Protein AF-A0A519KZJ2-F1 (afdb_monomer)

Mean predicted aligned error: 3.08 Å

Foldseek 3Di:
DDPDDDDDPVCVVVVVVVVVVVCVVCVVVVVCCVVCVVVPVCVPPDDDDDD

Structure (mmCIF, N/CA/C/O backbone):
data_AF-A0A519KZJ2-F1
#
_entry.id   AF-A0A519KZJ2-F1
#
loop_
_atom_site.group_PDB
_atom_site.id
_atom_site.type_symbol
_atom_site.label_atom_id
_atom_site.label_alt_id
_atom_site.label_comp_id
_atom_site.label_asym_id
_atom_site.label_entity_id
_atom_site.label_seq_id
_atom_site.pdbx_PDB_ins_code
_atom_site.Cartn_x
_atom_site.Cartn_y
_atom_site.Cartn_z
_atom_site.occupancy
_atom_site.B_iso_or_equiv
_atom_site.auth_seq_id
_atom_site.auth_comp_id
_atom_site.auth_asym_id
_atom_site.auth_atom_id
_atom_site.pdbx_PDB_m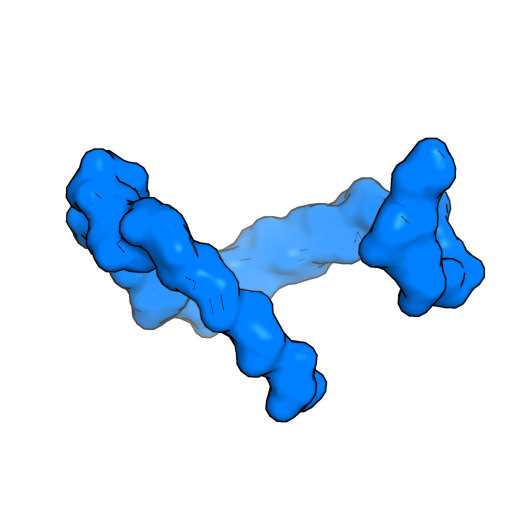odel_num
ATOM 1 N N . MET A 1 1 ? -10.358 -13.194 -15.232 1.00 53.12 1 MET A N 1
ATOM 2 C CA . MET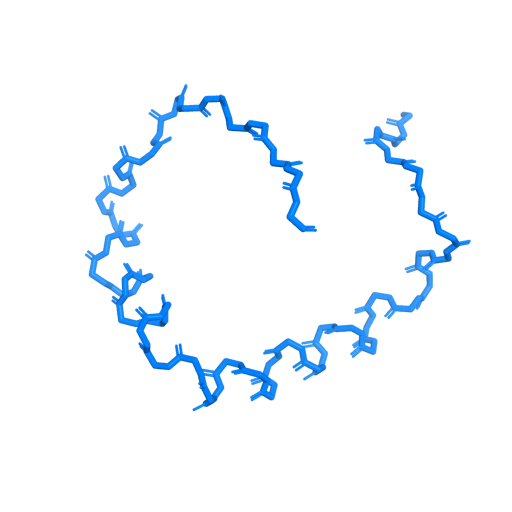 A 1 1 ? -9.890 -12.018 -15.990 1.00 53.12 1 MET A CA 1
ATOM 3 C C . MET A 1 1 ? -9.305 -11.072 -14.966 1.00 53.12 1 MET A C 1
ATOM 5 O O . MET A 1 1 ? -9.947 -10.867 -13.946 1.00 53.12 1 MET A O 1
ATOM 9 N N . THR A 1 2 ? -8.057 -10.653 -15.128 1.00 73.81 2 THR A N 1
ATOM 10 C CA . THR A 1 2 ? -7.374 -9.824 -14.130 1.00 73.81 2 THR A CA 1
ATOM 11 C C . THR A 1 2 ? -7.6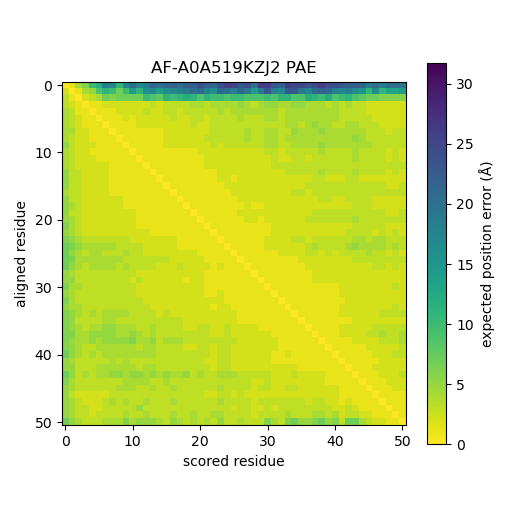80 -8.355 -14.414 1.00 73.81 2 THR A C 1
ATOM 13 O O . THR A 1 2 ? -7.340 -7.872 -15.488 1.00 73.81 2 THR A O 1
ATOM 16 N N . ASP A 1 3 ? -8.346 -7.666 -13.482 1.00 91.81 3 ASP A N 1
ATOM 17 C CA . ASP A 1 3 ? -8.789 -6.263 -13.613 1.00 91.81 3 ASP A CA 1
ATOM 18 C C . ASP A 1 3 ? -7.643 -5.257 -13.380 1.00 91.81 3 ASP A C 1
ATOM 20 O O . ASP A 1 3 ? -7.741 -4.333 -12.573 1.00 91.81 3 ASP A O 1
ATOM 24 N N . TYR A 1 4 ? -6.512 -5.436 -14.065 1.00 94.62 4 TYR A N 1
ATOM 25 C CA . TYR A 1 4 ? -5.418 -4.466 -14.058 1.00 94.62 4 TYR A CA 1
ATOM 26 C C . TYR A 1 4 ? -4.725 -4.395 -15.417 1.00 94.62 4 TYR A C 1
ATOM 28 O O . TYR A 1 4 ? -4.648 -5.376 -16.155 1.00 94.62 4 TYR A O 1
ATOM 36 N N . ILE A 1 5 ? -4.165 -3.226 -15.724 1.00 96.00 5 ILE A N 1
ATOM 37 C CA . ILE A 1 5 ? -3.301 -3.006 -16.885 1.00 96.00 5 ILE A CA 1
ATOM 38 C C . ILE A 1 5 ? -1.983 -2.455 -16.350 1.00 96.00 5 ILE A C 1
ATOM 40 O O . ILE A 1 5 ? -1.885 -1.285 -15.992 1.00 9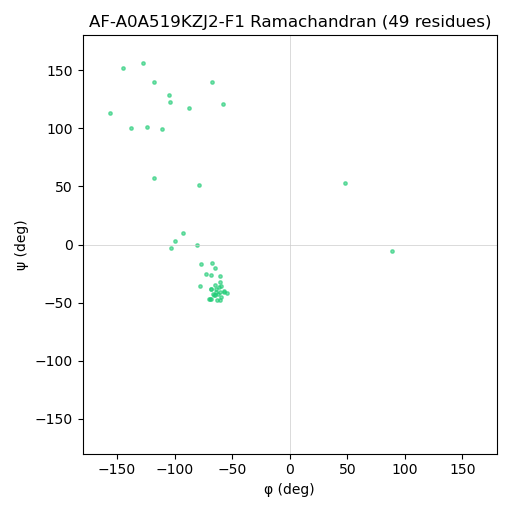6.00 5 ILE A O 1
ATOM 44 N N . VAL A 1 6 ? -0.980 -3.325 -16.252 1.00 95.69 6 VAL A N 1
ATOM 45 C CA . VAL A 1 6 ? 0.377 -2.988 -15.800 1.00 95.69 6 VAL A CA 1
ATOM 46 C C . VAL A 1 6 ? 1.385 -3.488 -16.825 1.00 95.69 6 VAL A C 1
ATOM 48 O O . VAL A 1 6 ? 1.096 -4.414 -17.579 1.00 95.69 6 VAL A O 1
ATOM 51 N N . ARG A 1 7 ? 2.573 -2.879 -16.863 1.00 97.62 7 ARG A N 1
ATOM 52 C CA . ARG A 1 7 ? 3.588 -3.198 -17.877 1.00 97.62 7 ARG A CA 1
ATOM 53 C C . ARG A 1 7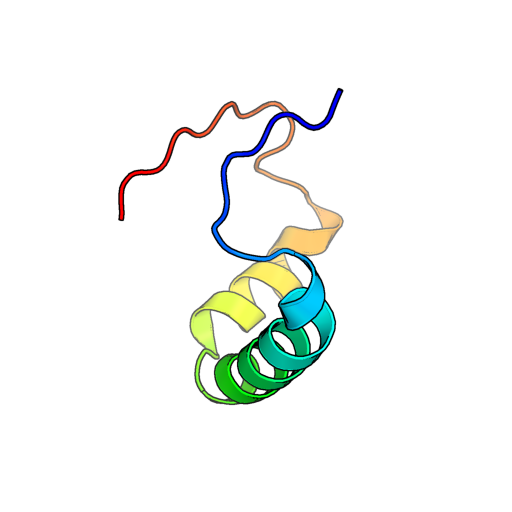 ? 4.093 -4.642 -17.786 1.00 97.62 7 ARG A C 1
ATOM 55 O O . ARG A 1 7 ? 4.207 -5.301 -18.809 1.00 97.62 7 ARG A O 1
ATOM 62 N N . ASP A 1 8 ? 4.442 -5.094 -16.583 1.00 97.44 8 ASP A N 1
ATOM 63 C CA . ASP A 1 8 ? 5.018 -6.420 -16.344 1.00 97.44 8 ASP A CA 1
ATOM 64 C C . ASP A 1 8 ? 4.760 -6.858 -14.896 1.00 97.44 8 ASP A C 1
ATOM 66 O O . ASP A 1 8 ? 5.270 -6.251 -13.954 1.00 97.44 8 ASP A O 1
ATOM 70 N N . ILE A 1 9 ? 3.948 -7.904 -14.720 1.00 96.44 9 ILE A N 1
ATOM 71 C CA . ILE A 1 9 ? 3.588 -8.438 -13.399 1.00 96.44 9 ILE A CA 1
ATOM 72 C C . ILE A 1 9 ? 4.708 -9.286 -12.775 1.00 96.44 9 ILE A C 1
ATOM 74 O O . ILE A 1 9 ? 4.708 -9.497 -11.563 1.00 96.44 9 ILE A O 1
ATOM 78 N N . SER A 1 10 ? 5.690 -9.743 -13.561 1.00 97.69 10 SER A N 1
ATOM 79 C CA . SER A 1 10 ? 6.788 -10.579 -13.054 1.00 97.69 10 SER A CA 1
ATOM 80 C C . SER A 1 10 ? 7.723 -9.835 -12.091 1.00 97.69 10 SER A C 1
ATOM 82 O O . SER A 1 10 ? 8.444 -10.457 -11.316 1.00 97.69 10 SER A O 1
ATOM 84 N N . LEU A 1 11 ? 7.667 -8.499 -12.076 1.00 98.38 11 LEU A N 1
ATOM 85 C CA . LEU A 1 11 ? 8.465 -7.641 -11.198 1.00 98.38 11 LEU A CA 1
ATOM 86 C C . LEU A 1 11 ? 7.906 -7.511 -9.768 1.00 98.38 11 LEU A C 1
ATOM 88 O O . LEU A 1 11 ? 8.507 -6.812 -8.951 1.00 98.38 11 LEU A O 1
ATOM 92 N N . ALA A 1 12 ? 6.781 -8.162 -9.447 1.00 98.12 12 ALA A N 1
ATOM 93 C CA . ALA A 1 12 ? 6.118 -8.043 -8.145 1.00 98.12 12 ALA A CA 1
ATOM 94 C C . ALA A 1 12 ? 7.048 -8.359 -6.958 1.00 98.12 12 ALA A C 1
ATOM 96 O O . ALA A 1 12 ? 7.058 -7.623 -5.973 1.00 98.12 12 ALA A O 1
ATOM 97 N N . ASP A 1 13 ? 7.883 -9.395 -7.068 1.00 98.56 13 ASP A N 1
ATOM 98 C CA . ASP A 1 13 ? 8.808 -9.788 -5.996 1.00 98.56 13 ASP A CA 1
ATOM 99 C C . ASP A 1 13 ? 9.855 -8.715 -5.701 1.00 98.56 13 ASP A C 1
ATOM 101 O O . ASP A 1 13 ? 10.209 -8.480 -4.545 1.00 98.56 13 ASP A O 1
ATOM 105 N N . PHE A 1 14 ? 10.355 -8.051 -6.744 1.00 98.50 14 PHE A N 1
ATOM 106 C CA . PHE A 1 14 ? 11.281 -6.938 -6.583 1.00 98.50 14 PHE A CA 1
ATOM 107 C C . PHE A 1 14 ? 10.569 -5.726 -5.973 1.00 98.50 14 PHE A C 1
ATOM 109 O O . PHE A 1 14 ? 11.049 -5.175 -4.985 1.00 98.50 14 PHE A O 1
ATOM 116 N N . GLY A 1 15 ? 9.384 -5.373 -6.483 1.00 98.38 15 GLY A N 1
ATOM 117 C CA . GLY A 1 15 ? 8.579 -4.275 -5.940 1.00 98.38 15 GLY A CA 1
ATOM 118 C C . GLY A 1 15 ? 8.239 -4.452 -4.456 1.00 98.38 15 GLY A C 1
ATOM 119 O O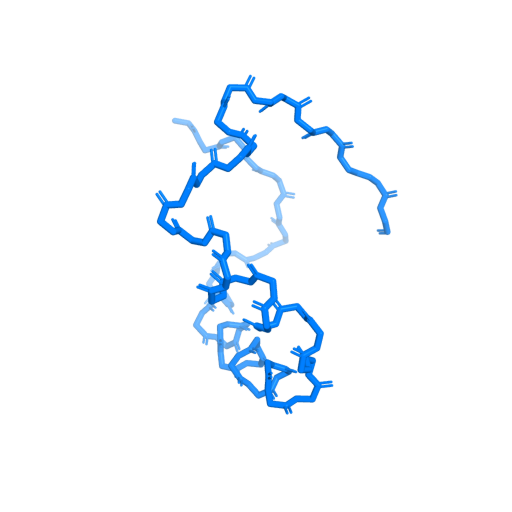 . GLY A 1 15 ? 8.335 -3.500 -3.688 1.00 98.38 15 GLY A O 1
ATOM 120 N N . ASN A 1 16 ? 7.927 -5.675 -4.018 1.00 98.38 16 ASN A N 1
ATOM 121 C CA . ASN A 1 16 ? 7.656 -5.966 -2.607 1.00 98.38 16 ASN A CA 1
ATOM 122 C C . ASN A 1 16 ? 8.883 -5.750 -1.704 1.00 98.38 16 ASN A C 1
ATOM 124 O O . ASN A 1 16 ? 8.727 -5.302 -0.568 1.00 98.38 16 ASN A O 1
ATOM 128 N N . LYS A 1 17 ? 10.100 -6.032 -2.191 1.00 98.50 17 LYS A N 1
ATOM 129 C CA . LYS A 1 17 ? 11.338 -5.752 -1.439 1.00 98.50 17 LYS A CA 1
ATOM 130 C C . LYS A 1 17 ? 11.561 -4.252 -1.274 1.00 98.50 17 LYS A C 1
ATOM 132 O O . LYS A 1 17 ? 11.883 -3.811 -0.176 1.00 98.50 17 LYS A O 1
ATOM 137 N N . GLU A 1 18 ? 11.334 -3.481 -2.333 1.00 98.56 18 GLU A N 1
ATOM 138 C CA . GLU A 1 18 ? 11.431 -2.019 -2.286 1.00 98.56 18 GLU A CA 1
ATOM 139 C C . GLU A 1 18 ? 10.383 -1.414 -1.340 1.00 98.56 18 GLU A C 1
ATOM 141 O O . GLU A 1 18 ? 10.714 -0.536 -0.549 1.00 98.56 18 GLU A O 1
ATOM 146 N N . ILE A 1 19 ? 9.143 -1.925 -1.345 1.00 98.31 19 ILE A N 1
ATOM 147 C CA . ILE A 1 19 ? 8.103 -1.507 -0.389 1.00 98.31 19 ILE A CA 1
ATOM 148 C C . ILE A 1 19 ? 8.549 -1.777 1.052 1.00 98.31 19 ILE A C 1
ATOM 150 O O . ILE A 1 19 ? 8.420 -0.894 1.893 1.00 98.31 19 ILE A O 1
ATOM 154 N N . ALA A 1 20 ? 9.114 -2.954 1.339 1.00 98.00 20 ALA A N 1
ATOM 155 C CA . ALA A 1 20 ? 9.582 -3.287 2.685 1.00 98.00 20 ALA A CA 1
ATOM 156 C C . ALA A 1 20 ? 10.697 -2.344 3.175 1.00 98.00 20 ALA A C 1
ATOM 158 O O . ALA A 1 20 ? 10.724 -1.988 4.351 1.00 98.00 20 ALA A O 1
ATOM 159 N N . ILE A 1 21 ? 11.593 -1.914 2.279 1.00 98.19 21 ILE A N 1
ATOM 160 C CA . ILE A 1 21 ? 12.604 -0.893 2.587 1.00 98.19 21 ILE A CA 1
ATOM 161 C C . ILE A 1 21 ? 11.929 0.468 2.801 1.00 98.19 21 ILE A C 1
ATOM 163 O O . ILE A 1 21 ? 12.202 1.136 3.790 1.00 98.19 21 ILE A O 1
ATOM 167 N N . ALA A 1 22 ? 11.007 0.874 1.926 1.00 98.44 22 ALA A N 1
ATOM 168 C CA . ALA A 1 22 ? 10.309 2.154 2.053 1.00 98.44 22 ALA A CA 1
ATOM 169 C C . ALA A 1 22 ? 9.522 2.270 3.371 1.00 98.44 22 ALA A C 1
ATOM 171 O O . ALA A 1 22 ? 9.481 3.342 3.970 1.00 98.44 22 ALA A O 1
ATOM 172 N N . GLU A 1 23 ? 8.938 1.178 3.869 1.00 98.38 23 GLU A N 1
ATOM 173 C CA . GLU A 1 23 ? 8.204 1.169 5.139 1.00 98.38 23 GLU A CA 1
ATOM 174 C C . GLU A 1 23 ? 9.071 1.564 6.348 1.00 98.38 23 GLU A C 1
ATOM 176 O O . GLU A 1 23 ? 8.532 2.141 7.298 1.00 98.38 23 GLU A O 1
ATOM 181 N N . THR A 1 24 ? 10.396 1.346 6.312 1.00 97.44 24 THR A N 1
ATOM 182 C CA . THR A 1 24 ? 11.297 1.805 7.389 1.00 97.44 24 THR A CA 1
ATOM 183 C C . THR A 1 24 ? 11.419 3.328 7.437 1.00 97.44 24 THR A C 1
ATOM 185 O O . THR A 1 24 ? 11.637 3.889 8.507 1.00 97.44 24 THR A O 1
ATOM 188 N N . GLU A 1 25 ? 11.209 3.997 6.301 1.00 97.88 25 GLU A N 1
ATOM 189 C CA . GLU A 1 25 ? 11.274 5.455 6.135 1.00 97.88 25 GLU A CA 1
ATOM 190 C C . GLU A 1 25 ? 9.884 6.124 6.136 1.00 97.88 25 GLU A C 1
ATOM 192 O O . GLU A 1 25 ? 9.767 7.340 5.978 1.00 97.88 25 GLU A O 1
ATOM 197 N N . MET A 1 26 ? 8.802 5.360 6.339 1.00 98.12 26 MET A N 1
ATOM 198 C CA . MET A 1 26 ? 7.418 5.864 6.344 1.00 98.12 26 MET A CA 1
ATOM 199 C C . MET A 1 26 ? 6.716 5.658 7.702 1.00 98.12 26 MET A C 1
ATOM 201 O O . MET A 1 26 ? 5.628 5.069 7.758 1.00 98.12 26 MET A O 1
ATOM 205 N N . PRO A 1 27 ? 7.263 6.177 8.821 1.00 97.56 27 PRO A N 1
ATOM 206 C CA . PRO A 1 27 ? 6.768 5.874 10.168 1.00 97.56 27 PRO A CA 1
ATOM 207 C C . PRO A 1 27 ? 5.307 6.287 10.389 1.00 97.56 27 PRO A C 1
ATOM 209 O O . PRO A 1 27 ? 4.576 5.604 11.102 1.00 97.56 27 PRO A O 1
ATOM 212 N N . GLY A 1 28 ? 4.846 7.365 9.742 1.00 98.25 28 GLY A N 1
ATOM 213 C CA . GLY A 1 28 ? 3.459 7.825 9.852 1.00 98.25 28 GLY A CA 1
ATOM 214 C C . GLY A 1 28 ? 2.441 6.831 9.282 1.00 98.25 28 GLY A C 1
ATOM 215 O O . GLY A 1 28 ? 1.427 6.553 9.919 1.00 98.25 28 GLY A O 1
ATOM 216 N N . LEU A 1 29 ? 2.720 6.239 8.114 1.00 98.00 29 LEU A N 1
ATOM 217 C CA . LEU A 1 29 ? 1.830 5.232 7.524 1.00 98.00 29 LEU A CA 1
ATOM 218 C C . LEU A 1 29 ? 1.822 3.943 8.348 1.00 98.00 29 LEU A C 1
ATOM 220 O O . LEU A 1 29 ? 0.767 3.331 8.527 1.00 98.00 29 LEU A O 1
ATOM 224 N N . MET A 1 30 ? 2.980 3.552 8.880 1.00 98.44 30 MET A N 1
ATOM 225 C CA . MET A 1 30 ? 3.096 2.353 9.709 1.00 98.44 30 MET A CA 1
ATOM 226 C C . MET A 1 30 ? 2.383 2.514 11.054 1.00 98.44 30 MET A C 1
ATOM 228 O O . MET A 1 30 ? 1.691 1.590 11.485 1.00 98.44 30 MET A O 1
ATOM 232 N N . ALA A 1 31 ? 2.454 3.698 11.669 1.00 98.50 31 ALA A N 1
ATOM 233 C CA . ALA A 1 31 ? 1.701 4.018 12.880 1.00 98.50 31 ALA A CA 1
ATOM 234 C C . ALA A 1 31 ? 0.182 3.916 12.652 1.00 98.50 31 ALA A C 1
ATOM 236 O O . ALA A 1 31 ? -0.504 3.232 13.411 1.00 98.50 31 ALA A O 1
ATOM 237 N N . LEU A 1 32 ? -0.336 4.501 11.563 1.00 98.38 32 LEU A N 1
ATOM 238 C CA . LEU A 1 32 ? -1.761 4.410 11.217 1.00 98.38 32 LEU A CA 1
ATOM 239 C C . LEU A 1 32 ? -2.217 2.960 10.998 1.00 98.38 32 LEU A C 1
ATOM 241 O O . LEU A 1 32 ? -3.301 2.577 11.443 1.00 98.38 32 LEU A O 1
ATOM 245 N N . ARG A 1 33 ? -1.396 2.132 10.337 1.00 98.06 33 ARG A N 1
ATOM 246 C CA . ARG A 1 33 ? -1.690 0.699 10.164 1.00 98.06 33 ARG A CA 1
ATOM 247 C C . ARG A 1 33 ? -1.760 -0.034 11.505 1.00 98.06 33 ARG A C 1
ATOM 249 O O . ARG A 1 33 ? -2.668 -0.842 11.688 1.00 98.06 33 ARG A O 1
ATOM 256 N N . ALA A 1 34 ? -0.836 0.244 12.427 1.00 98.06 34 ALA A N 1
ATOM 257 C CA . ALA A 1 34 ? -0.823 -0.376 13.751 1.00 98.06 34 ALA A CA 1
ATOM 258 C C . ALA A 1 34 ? -2.044 0.034 1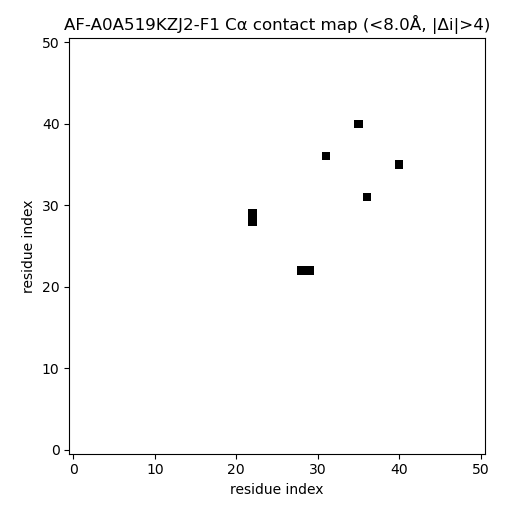4.593 1.00 98.06 34 ALA A C 1
ATOM 260 O O . ALA A 1 34 ? -2.674 -0.821 15.212 1.00 98.06 34 ALA A O 1
ATOM 261 N N . GLU A 1 35 ? -2.407 1.318 14.577 1.00 98.38 35 GLU A N 1
ATOM 262 C CA . GLU A 1 35 ? -3.522 1.863 15.361 1.00 98.38 35 GLU A CA 1
ATOM 263 C C . GLU A 1 35 ? -4.890 1.388 14.844 1.00 98.38 35 GLU A C 1
ATOM 265 O O . GLU A 1 35 ? -5.732 0.928 15.616 1.00 98.38 35 GLU A O 1
ATOM 270 N N . TYR A 1 36 ? -5.112 1.443 13.528 1.00 98.38 36 TYR A N 1
ATOM 271 C CA . TYR A 1 36 ? -6.434 1.211 12.933 1.00 98.38 36 TYR A CA 1
ATOM 272 C C . TYR A 1 36 ? -6.606 -0.169 12.287 1.00 98.38 36 TYR A C 1
ATOM 274 O O . TYR A 1 36 ? -7.707 -0.499 11.831 1.00 98.38 36 TYR A O 1
ATOM 282 N N . GLY A 1 37 ? -5.559 -0.999 12.269 1.00 97.81 37 GLY A N 1
ATOM 283 C CA . GLY A 1 37 ? -5.571 -2.317 11.631 1.00 97.81 37 GLY A CA 1
ATOM 284 C C . GLY A 1 37 ? -6.667 -3.246 12.160 1.00 97.81 37 GLY A C 1
ATOM 285 O O . GLY A 1 37 ? -7.337 -3.904 11.370 1.00 97.81 37 GLY A O 1
ATOM 286 N N . ALA A 1 38 ? -6.919 -3.262 13.470 1.00 98.00 38 ALA A N 1
ATOM 287 C CA . ALA A 1 38 ? -8.003 -4.061 14.052 1.00 98.00 38 ALA A CA 1
ATOM 288 C C . ALA A 1 38 ? -9.389 -3.415 13.865 1.00 98.00 38 ALA A C 1
ATOM 290 O O . ALA A 1 38 ? -10.376 -4.114 13.646 1.00 98.00 38 ALA A O 1
ATOM 291 N N . ALA A 1 39 ? -9.461 -2.082 13.931 1.00 98.38 39 ALA A N 1
ATOM 292 C CA . ALA A 1 39 ? -10.714 -1.332 13.848 1.00 98.38 39 ALA A CA 1
ATOM 293 C C . ALA A 1 39 ? -11.315 -1.311 12.433 1.00 98.38 39 ALA A C 1
ATOM 295 O O . ALA A 1 39 ? -12.527 -1.160 12.292 1.00 98.38 39 ALA A O 1
ATOM 296 N N . GLN A 1 40 ? -10.483 -1.472 11.393 1.00 97.69 40 GLN A N 1
ATOM 297 C CA . GLN A 1 40 ? -10.900 -1.483 9.984 1.00 97.69 40 GLN A CA 1
ATOM 298 C C . GLN A 1 40 ? -11.830 -0.297 9.628 1.00 97.69 40 GLN A C 1
ATOM 300 O O . GLN A 1 40 ? -12.910 -0.503 9.068 1.00 97.69 40 GLN A O 1
ATOM 305 N N . PRO A 1 41 ? -11.444 0.962 9.923 1.00 98.19 41 PRO A N 1
ATOM 306 C CA . PRO A 1 41 ? -12.347 2.116 9.828 1.00 98.19 41 PRO A CA 1
ATOM 307 C C . PRO A 1 41 ? -12.813 2.427 8.398 1.00 98.19 41 PRO A C 1
ATOM 309 O O . PRO A 1 41 ? -13.832 3.079 8.206 1.00 98.19 41 PRO A O 1
ATOM 312 N N . LEU A 1 42 ? -12.089 1.946 7.383 1.00 98.06 42 LEU A N 1
ATOM 313 C CA . LEU A 1 42 ? -12.421 2.137 5.969 1.00 98.06 42 LEU A CA 1
ATOM 314 C C . LEU A 1 42 ? -13.263 0.990 5.384 1.00 98.06 42 LEU A C 1
ATOM 316 O O . LEU A 1 42 ? -13.448 0.916 4.167 1.00 98.06 42 LEU A O 1
ATOM 320 N N . LYS A 1 43 ? -13.779 0.075 6.215 1.00 98.31 43 LYS A N 1
ATOM 321 C CA . LYS A 1 43 ? -14.593 -1.052 5.747 1.00 98.31 43 LYS A CA 1
ATOM 322 C C . LYS A 1 43 ? -15.825 -0.553 4.980 1.00 98.31 43 LYS A C 1
ATOM 324 O O . LYS A 1 43 ? -16.669 0.149 5.524 1.00 98.31 43 LYS A O 1
ATOM 329 N N . GLY A 1 44 ? -15.939 -0.962 3.715 1.00 98.06 44 GLY A N 1
ATOM 330 C CA . GLY A 1 44 ? -17.035 -0.578 2.816 1.00 98.06 44 GLY A CA 1
ATOM 331 C C . GLY A 1 44 ? -16.793 0.705 2.013 1.00 98.06 44 GLY A C 1
ATOM 332 O O . GLY A 1 44 ? -17.592 1.022 1.130 1.00 98.06 44 GLY A O 1
ATOM 333 N N . A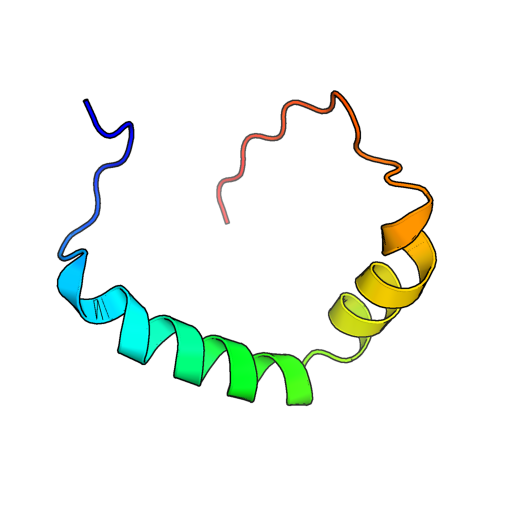LA A 1 45 ? -15.692 1.422 2.257 1.00 98.25 45 ALA A N 1
ATOM 334 C CA . ALA A 1 45 ? -15.312 2.567 1.439 1.00 98.25 45 ALA A CA 1
ATOM 335 C C . ALA A 1 45 ? -14.911 2.123 0.019 1.00 98.25 45 ALA A C 1
ATOM 337 O O . ALA A 1 45 ? -14.222 1.120 -0.165 1.00 98.25 45 ALA A O 1
ATOM 338 N N . ARG A 1 46 ? -15.321 2.893 -0.997 1.00 97.81 46 ARG A N 1
ATOM 339 C CA . ARG A 1 46 ? -14.903 2.725 -2.399 1.00 97.81 46 ARG A CA 1
ATOM 340 C C . ARG A 1 46 ? -14.026 3.911 -2.783 1.00 97.81 46 ARG A C 1
ATOM 342 O O . ARG A 1 46 ? -14.546 4.992 -3.041 1.00 97.81 46 ARG A O 1
ATOM 349 N N . ILE A 1 47 ? -12.711 3.715 -2.754 1.00 97.00 47 ILE A N 1
ATOM 350 C CA . ILE A 1 47 ? -11.712 4.775 -2.934 1.00 97.00 47 ILE A CA 1
ATOM 351 C C . ILE A 1 47 ? -11.130 4.667 -4.347 1.00 97.00 47 ILE A C 1
ATOM 353 O O . ILE A 1 47 ? -10.589 3.625 -4.704 1.00 97.00 47 ILE A O 1
ATOM 357 N N . ALA A 1 48 ? -11.233 5.736 -5.139 1.00 97.62 48 ALA A N 1
ATOM 358 C CA . ALA A 1 48 ? -10.539 5.876 -6.419 1.00 97.62 48 ALA A CA 1
ATOM 359 C C . ALA A 1 48 ? -9.371 6.856 -6.246 1.00 97.62 48 ALA A C 1
ATOM 361 O O . ALA A 1 48 ? -9.567 7.950 -5.719 1.00 97.62 48 ALA A O 1
ATOM 362 N N . GLY A 1 49 ? -8.165 6.459 -6.656 1.00 96.69 49 GLY A N 1
ATOM 363 C CA . GLY A 1 49 ? -6.946 7.254 -6.500 1.00 96.69 49 GLY A CA 1
ATOM 364 C C . GLY A 1 49 ? -6.314 7.619 -7.842 1.00 96.69 49 GLY A C 1
ATOM 365 O O . GLY A 1 49 ? -6.256 6.789 -8.744 1.00 96.69 49 GLY A O 1
ATOM 366 N N . SER A 1 50 ? -5.825 8.854 -7.944 1.00 96.19 50 SER A N 1
ATOM 367 C CA . SER A 1 50 ? -4.950 9.352 -9.011 1.00 96.19 50 SER A CA 1
ATOM 368 C C . SER A 1 50 ? -3.888 10.210 -8.328 1.00 96.19 50 SER A C 1
ATOM 370 O O . SER A 1 50 ? -4.192 11.335 -7.930 1.00 96.19 50 SER A O 1
ATOM 372 N N . LEU A 1 51 ? -2.700 9.643 -8.120 1.00 93.94 51 LEU A N 1
ATOM 373 C CA . LEU A 1 51 ? -1.610 10.211 -7.323 1.00 93.94 51 LEU A CA 1
ATOM 374 C C . LEU A 1 51 ? -0.300 10.184 -8.110 1.00 93.94 51 LEU A C 1
ATOM 376 O O . LEU A 1 51 ? -0.084 9.174 -8.817 1.00 93.94 51 LEU A O 1
#

pLDDT: mean 96.28, std 7.05, range [53.12, 98.56]

Sequence (51 aa):
MTDYIVRDISLADFGNKEIAIAETEMPGLMALRAEYGAAQPLKGARIAGSL

Solvent-accessible surface area (backbone atoms only — not comparable to full-atom values): 3532 Å² total; per-residue (Å²): 135,78,97,72,90,72,96,64,78,86,51,50,70,59,52,52,53,54,50,60,56,48,52,74,77,34,60,70,63,53,49,51,46,67,72,40,58,86,70,46,85,64,74,89,65,86,84,87,86,89,131

Radius of gyration: 14.41 Å; Cα contacts (8 Å, |Δi|>4): 4; chains: 1; boundin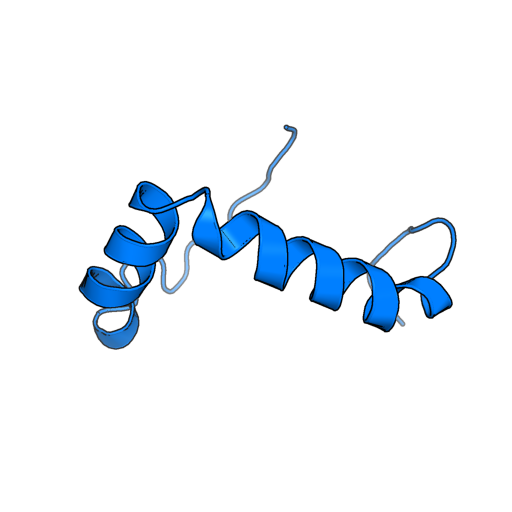g box: 30×22×33 Å

Secondary structure (DSSP, 8-state):
------S-GGGHHHHHHHHHHHHHT-HHHHHHHHHHTTT-TTTT-------